Protein AF-A0A4S4LBW6-F1 (afdb_monomer)

Radius of gyration: 20.18 Å; Cα contacts (8 Å, |Δi|>4): 74; chains: 1; bounding box: 51×28×58 Å

Structure (mmCIF, N/CA/C/O backbone):
data_AF-A0A4S4LBW6-F1
#
_entry.id   AF-A0A4S4LBW6-F1
#
loop_
_atom_site.group_PDB
_atom_site.id
_atom_site.type_symbol
_atom_site.label_atom_id
_atom_site.label_alt_id
_atom_site.label_comp_id
_atom_site.label_asym_id
_atom_site.label_entity_id
_atom_site.label_seq_id
_atom_site.pdbx_PDB_ins_code
_atom_site.Cartn_x
_atom_site.Cartn_y
_atom_site.Cartn_z
_atom_site.occupancy
_atom_site.B_iso_or_equiv
_atom_site.auth_seq_id
_atom_site.auth_comp_id
_atom_site.auth_asym_id
_atom_site.auth_atom_id
_atom_site.pdbx_PDB_model_num
ATOM 1 N N . ALA A 1 1 ? -27.833 -1.349 32.907 1.00 40.50 1 ALA A N 1
ATOM 2 C CA . ALA A 1 1 ? -26.667 -2.150 32.494 1.00 40.50 1 ALA A CA 1
ATOM 3 C C . ALA A 1 1 ? -25.927 -1.349 31.439 1.00 40.50 1 ALA A C 1
ATOM 5 O O . ALA A 1 1 ? -26.501 -1.084 30.392 1.00 40.50 1 ALA A O 1
ATOM 6 N N . THR A 1 2 ? -24.738 -0.851 31.762 1.00 34.53 2 THR A N 1
ATOM 7 C CA . THR A 1 2 ? -23.911 -0.075 30.833 1.00 34.53 2 THR A CA 1
ATOM 8 C C . THR A 1 2 ? -23.268 -1.063 29.869 1.00 34.53 2 THR A C 1
ATOM 10 O O . THR A 1 2 ? -22.617 -2.008 30.312 1.00 34.53 2 THR A O 1
ATOM 13 N N . LEU A 1 3 ? -23.539 -0.912 28.574 1.00 42.38 3 LEU A N 1
ATOM 14 C CA . LEU A 1 3 ? -22.952 -1.752 27.538 1.00 42.38 3 LEU A CA 1
ATOM 15 C C . LEU A 1 3 ? -21.470 -1.371 27.433 1.00 42.38 3 LEU A C 1
ATOM 17 O O . LEU A 1 3 ? -21.133 -0.339 26.862 1.00 42.38 3 LEU A O 1
ATOM 21 N N . ASP A 1 4 ? -20.600 -2.171 28.044 1.00 41.72 4 ASP A N 1
ATOM 22 C CA . ASP A 1 4 ? -19.151 -2.041 27.909 1.00 41.72 4 ASP A CA 1
ATOM 23 C C . ASP A 1 4 ? -18.764 -2.590 26.528 1.00 41.72 4 ASP A C 1
ATOM 25 O O . ASP A 1 4 ? -18.382 -3.753 26.356 1.00 41.72 4 ASP A O 1
ATOM 29 N N . LEU A 1 5 ? -19.012 -1.776 25.496 1.00 50.59 5 LEU A N 1
ATOM 30 C CA . LEU A 1 5 ? -18.482 -2.011 24.162 1.00 50.59 5 LEU A CA 1
ATOM 31 C C . LEU A 1 5 ? -16.970 -2.003 24.317 1.00 50.59 5 LEU A C 1
ATOM 33 O O . LEU A 1 5 ? -16.372 -0.953 24.534 1.00 50.59 5 LEU A O 1
ATOM 37 N N . ARG A 1 6 ? -16.351 -3.181 24.234 1.00 52.84 6 ARG A N 1
ATOM 38 C CA . ARG A 1 6 ? -14.897 -3.297 24.195 1.00 52.84 6 ARG A CA 1
ATOM 39 C C . ARG A 1 6 ? -14.406 -2.540 22.962 1.00 52.84 6 ARG A C 1
ATOM 41 O O . ARG A 1 6 ? -14.303 -3.107 21.884 1.00 52.84 6 ARG A O 1
ATOM 48 N N . VAL A 1 7 ? -14.061 -1.267 23.146 1.00 56.84 7 VAL A N 1
ATOM 49 C CA . VAL A 1 7 ? -13.346 -0.423 22.170 1.00 56.84 7 VAL A CA 1
ATOM 50 C C . VAL A 1 7 ? -11.908 -0.932 21.974 1.00 56.84 7 VAL A C 1
ATOM 52 O O . VAL A 1 7 ? -11.123 -0.393 21.203 1.00 56.84 7 VAL A O 1
ATOM 55 N N . GLN A 1 8 ? -11.533 -2.002 22.673 1.00 56.19 8 GLN A N 1
ATOM 56 C CA . GLN A 1 8 ? -10.294 -2.719 22.457 1.00 56.19 8 GLN A CA 1
ATOM 57 C C . GLN A 1 8 ? -10.440 -3.605 21.215 1.00 56.19 8 GLN A C 1
ATOM 59 O O . GLN A 1 8 ? -11.324 -4.461 21.151 1.00 56.19 8 GLN A O 1
ATOM 64 N N . GLY A 1 9 ? -9.560 -3.409 20.228 1.00 59.00 9 GLY A N 1
ATOM 65 C CA . GLY A 1 9 ? -9.488 -4.253 19.036 1.00 59.00 9 GLY A CA 1
ATOM 66 C C . GLY A 1 9 ? -9.361 -5.738 19.394 1.00 59.00 9 GLY A C 1
ATOM 67 O O . GLY A 1 9 ? -9.007 -6.089 20.520 1.00 59.00 9 GLY A O 1
ATOM 68 N N . SER A 1 10 ? -9.669 -6.629 18.447 1.00 61.88 10 SER A N 1
ATOM 69 C CA . SER A 1 10 ? -9.672 -8.085 18.670 1.00 61.88 10 SER A CA 1
ATOM 70 C C . SER A 1 10 ? -8.457 -8.557 19.489 1.00 61.88 10 SER A C 1
ATOM 72 O O . SER A 1 10 ? -7.313 -8.399 19.062 1.00 61.88 10 SER A O 1
ATOM 74 N N . GLY A 1 11 ? -8.707 -9.130 20.673 1.00 69.06 11 GLY A N 1
ATOM 75 C CA . GLY A 1 11 ? -7.664 -9.602 21.592 1.00 69.06 11 GLY A CA 1
ATOM 76 C C . GLY A 1 11 ? -6.985 -8.523 22.449 1.00 69.06 11 GLY A C 1
ATOM 77 O O . GLY A 1 11 ? -5.907 -8.784 22.975 1.00 69.06 11 GLY A O 1
ATOM 78 N N . GLY A 1 12 ? -7.571 -7.329 22.584 1.00 74.75 12 GLY A N 1
ATOM 79 C CA . GLY A 1 12 ? -7.014 -6.242 23.397 1.00 74.75 12 GLY A CA 1
ATOM 80 C C . GLY A 1 12 ? -5.989 -5.362 22.673 1.00 74.75 12 GLY A C 1
ATOM 81 O O . GLY A 1 12 ? -5.373 -4.513 23.307 1.00 74.75 12 GLY A O 1
ATOM 82 N N . LYS A 1 13 ? -5.765 -5.583 21.371 1.00 82.38 13 LYS A N 1
ATOM 83 C CA . LYS A 1 13 ? -4.636 -5.016 20.616 1.00 82.38 13 LYS A CA 1
ATOM 84 C C . LYS A 1 13 ? -5.082 -3.946 19.626 1.00 82.38 13 LYS A C 1
ATOM 86 O O . LYS A 1 13 ? -6.084 -4.127 18.926 1.00 82.38 13 LYS A O 1
ATOM 91 N N . SER A 1 14 ? -4.301 -2.872 19.509 1.00 88.94 14 SER A N 1
ATOM 92 C CA . SER A 1 14 ? -4.503 -1.859 18.466 1.00 88.94 14 SER A CA 1
ATOM 93 C C . SER A 1 14 ? -4.238 -2.441 17.065 1.00 88.94 14 SER A C 1
ATOM 95 O O . SER A 1 14 ? -3.692 -3.541 16.929 1.00 88.94 14 SER A O 1
ATOM 97 N N . PHE A 1 15 ? -4.646 -1.764 15.984 1.00 87.62 15 PHE A N 1
ATOM 98 C CA . PHE A 1 15 ? -4.182 -2.155 14.640 1.00 87.62 15 PHE A CA 1
ATOM 99 C C . PHE A 1 15 ? -2.662 -2.050 14.507 1.00 87.62 15 PHE A C 1
ATOM 101 O O . PHE A 1 15 ? -2.068 -2.913 13.864 1.00 87.62 15 PHE A O 1
ATOM 108 N N . TRP A 1 16 ? -2.038 -1.074 15.171 1.00 89.31 16 TRP A N 1
ATOM 109 C CA . TRP A 1 16 ? -0.584 -0.938 15.212 1.00 89.31 16 TRP A CA 1
ATOM 110 C C . TRP A 1 16 ? 0.098 -2.212 15.730 1.00 89.31 16 TRP A C 1
ATOM 112 O O . TRP A 1 16 ? 0.915 -2.814 15.033 1.00 89.31 16 TRP A O 1
ATOM 122 N N . ASP A 1 17 ? -0.323 -2.698 16.901 1.00 88.62 17 ASP A N 1
ATOM 123 C CA . ASP A 1 17 ? 0.253 -3.899 17.527 1.00 88.62 17 ASP A CA 1
ATOM 124 C C . ASP A 1 17 ? 0.019 -5.166 16.692 1.00 88.62 17 ASP A C 1
ATOM 126 O O . ASP A 1 17 ? 0.796 -6.123 16.737 1.00 88.62 17 ASP A O 1
ATOM 130 N N . ARG A 1 18 ? -1.085 -5.197 15.937 1.00 85.56 18 ARG A N 1
ATOM 131 C CA . ARG A 1 18 ? -1.431 -6.306 15.038 1.00 85.56 18 ARG A CA 1
ATOM 132 C C . ARG A 1 18 ? -0.650 -6.265 13.726 1.00 85.56 18 ARG A C 1
ATOM 134 O O . ARG A 1 18 ? -0.429 -7.327 13.149 1.00 85.56 18 ARG A O 1
ATOM 141 N N . GLY A 1 19 ? -0.231 -5.081 13.279 1.00 84.69 19 GLY A N 1
ATOM 142 C CA . GLY A 1 19 ? 0.464 -4.868 12.010 1.00 84.69 19 GLY A CA 1
ATOM 143 C C . GLY A 1 19 ? 1.884 -5.429 11.965 1.00 84.69 19 GLY A C 1
ATOM 144 O O . GLY A 1 19 ? 2.410 -5.625 10.875 1.00 84.69 19 GLY A O 1
ATOM 145 N N . LYS A 1 20 ? 2.490 -5.737 13.125 1.00 84.81 20 LYS A N 1
ATOM 146 C CA . LYS A 1 20 ? 3.861 -6.277 13.235 1.00 84.81 20 LYS A CA 1
ATOM 147 C C . LYS A 1 20 ? 4.881 -5.457 12.428 1.00 84.81 20 LYS A C 1
ATOM 149 O O . LYS A 1 20 ? 5.749 -6.020 11.764 1.00 84.81 20 LYS A O 1
ATOM 154 N N . PHE A 1 21 ? 4.752 -4.131 12.482 1.00 84.44 21 PHE A N 1
ATOM 155 C CA . PHE A 1 21 ? 5.669 -3.211 11.816 1.00 84.44 21 PHE A CA 1
ATOM 156 C C . PHE A 1 21 ? 7.119 -3.449 12.291 1.00 84.44 21 PHE A C 1
ATOM 158 O O . PHE A 1 21 ? 7.328 -3.756 13.473 1.00 84.44 21 PHE A O 1
ATOM 165 N N . PRO A 1 22 ? 8.123 -3.338 11.400 1.00 82.81 22 PRO A N 1
ATOM 166 C CA . PRO A 1 22 ? 9.524 -3.481 11.782 1.00 82.81 22 PRO A CA 1
ATOM 167 C C . PRO A 1 22 ? 9.924 -2.365 12.755 1.00 82.81 22 PRO A C 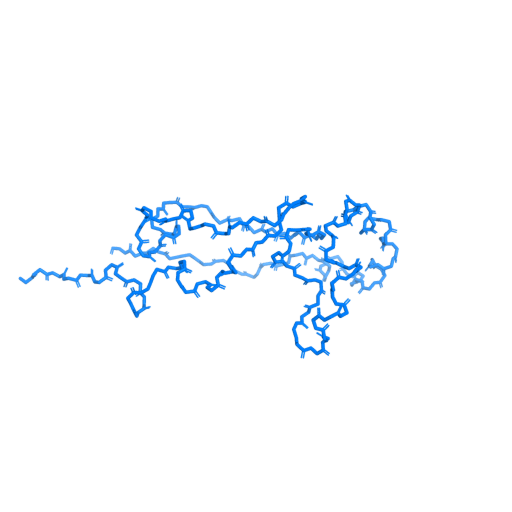1
ATOM 169 O O . PRO A 1 22 ? 9.307 -1.306 12.770 1.00 82.81 22 PRO A O 1
ATOM 172 N N . GLN A 1 23 ? 10.954 -2.588 13.577 1.00 85.50 23 GLN A N 1
ATOM 173 C CA . GLN A 1 23 ? 11.443 -1.554 14.507 1.00 85.50 23 GLN A CA 1
ATOM 174 C C . GLN A 1 23 ? 12.096 -0.380 13.771 1.00 85.50 23 GLN A C 1
ATOM 176 O O . GLN A 1 23 ? 12.037 0.762 14.232 1.00 85.50 23 GLN A O 1
ATOM 181 N N . THR A 1 24 ? 12.697 -0.659 12.617 1.00 83.75 24 THR A N 1
ATOM 182 C CA . THR A 1 24 ? 13.359 0.324 11.771 1.00 83.75 24 THR A CA 1
ATOM 183 C C . THR A 1 24 ? 12.996 0.118 10.300 1.00 83.75 24 THR A C 1
ATOM 185 O O . THR A 1 24 ? 12.598 -0.974 9.892 1.00 83.75 24 THR A O 1
ATOM 188 N N . ALA A 1 25 ? 13.069 1.187 9.509 1.00 79.75 25 ALA A N 1
ATOM 189 C CA . ALA A 1 25 ? 12.815 1.176 8.070 1.00 79.75 25 ALA A CA 1
ATOM 190 C C . ALA A 1 25 ? 13.740 2.165 7.348 1.00 79.75 25 ALA A C 1
ATOM 192 O O . ALA A 1 25 ? 14.226 3.124 7.946 1.00 79.75 25 ALA A O 1
ATOM 193 N N . ALA A 1 26 ? 13.964 1.962 6.051 1.00 75.06 26 ALA A N 1
ATOM 194 C CA . ALA A 1 26 ? 14.739 2.889 5.234 1.00 75.06 26 ALA A CA 1
ATOM 195 C C . ALA A 1 26 ? 13.894 4.113 4.837 1.00 75.06 26 ALA A C 1
ATOM 197 O O . ALA A 1 26 ? 12.826 3.977 4.245 1.00 75.06 26 ALA A O 1
ATOM 198 N N . ASN A 1 27 ? 14.395 5.322 5.101 1.00 69.50 27 ASN A N 1
ATOM 199 C CA . ASN A 1 27 ? 13.809 6.582 4.630 1.00 69.50 27 ASN A CA 1
ATOM 200 C C . ASN A 1 27 ? 14.706 7.231 3.563 1.00 69.50 27 ASN A C 1
ATOM 202 O O . ASN A 1 27 ? 15.227 8.331 3.742 1.00 69.50 27 ASN A O 1
ATOM 206 N N . GLY A 1 28 ? 14.967 6.491 2.481 1.00 65.88 28 GLY A N 1
ATOM 207 C CA . GLY A 1 28 ? 15.749 6.934 1.320 1.00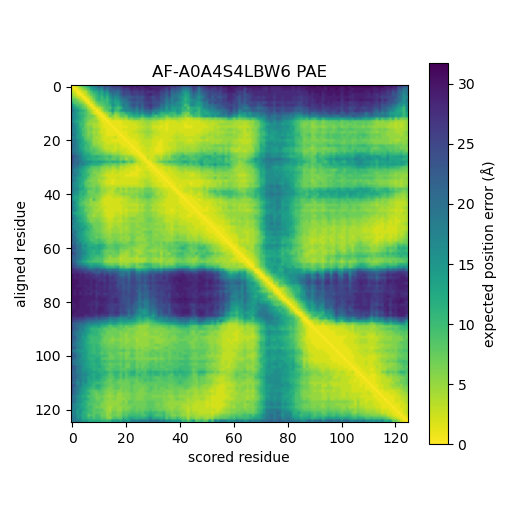 65.88 28 GLY A CA 1
ATOM 208 C C . GLY A 1 28 ? 17.263 7.059 1.543 1.00 65.88 28 GLY A C 1
ATOM 209 O O . GLY A 1 28 ? 18.034 6.548 0.738 1.00 65.88 28 GLY A O 1
ATOM 210 N N . THR A 1 29 ? 17.704 7.714 2.620 1.00 67.19 29 THR A N 1
ATOM 211 C CA . THR A 1 29 ? 19.128 7.993 2.903 1.00 67.19 29 THR A CA 1
ATOM 212 C C . THR A 1 29 ? 19.634 7.405 4.217 1.00 67.19 29 THR A C 1
ATOM 214 O O . THR A 1 29 ? 20.845 7.275 4.390 1.00 67.19 29 THR A O 1
ATOM 217 N N . ALA A 1 30 ? 18.739 7.041 5.135 1.00 73.56 30 ALA A N 1
ATOM 218 C CA . ALA A 1 30 ? 19.090 6.484 6.434 1.00 73.56 30 ALA A CA 1
ATOM 219 C C . ALA A 1 30 ? 18.040 5.481 6.916 1.00 73.56 30 ALA A C 1
ATOM 221 O O . ALA A 1 30 ? 16.875 5.531 6.512 1.00 73.56 30 ALA A O 1
ATOM 222 N N . GLU A 1 31 ? 18.462 4.599 7.815 1.00 81.19 31 GLU A N 1
ATOM 223 C CA . GLU A 1 31 ? 17.553 3.796 8.621 1.00 81.19 31 GLU A CA 1
ATOM 224 C C . GLU A 1 31 ? 16.949 4.671 9.730 1.00 81.19 31 GLU A C 1
ATOM 226 O O . GLU A 1 31 ? 17.661 5.390 10.434 1.00 81.19 31 GLU A O 1
ATOM 231 N N . VAL A 1 32 ? 15.625 4.637 9.865 1.00 83.25 32 VAL A N 1
ATOM 232 C CA . VAL A 1 32 ? 14.864 5.408 10.851 1.00 83.25 32 VAL A CA 1
ATOM 233 C C . VAL A 1 32 ? 14.010 4.485 11.706 1.00 83.25 32 VAL A C 1
ATOM 235 O O . VAL A 1 32 ? 13.546 3.444 11.243 1.00 83.25 32 VAL A O 1
ATOM 238 N N . VAL A 1 33 ? 13.771 4.880 12.957 1.00 90.25 33 VAL A N 1
ATOM 239 C CA . VAL A 1 33 ? 12.853 4.166 13.852 1.00 90.25 33 VAL A CA 1
ATOM 240 C C . VAL A 1 33 ? 11.425 4.332 13.348 1.00 90.25 33 VAL A C 1
ATOM 242 O O . VAL A 1 33 ? 10.962 5.451 13.119 1.00 90.25 33 VAL A O 1
ATOM 245 N N . VAL A 1 34 ? 10.715 3.218 13.218 1.00 89.06 34 VAL A N 1
ATOM 246 C CA . VAL A 1 34 ? 9.296 3.210 12.868 1.00 89.06 34 VAL A CA 1
ATOM 247 C C . VAL A 1 34 ? 8.492 3.509 14.128 1.00 89.06 34 VAL A C 1
ATOM 249 O O . VAL A 1 34 ? 8.418 2.707 15.058 1.00 89.06 34 VAL A O 1
ATOM 252 N N . GLN A 1 35 ? 7.905 4.699 14.171 1.00 92.81 35 GLN A N 1
ATOM 253 C CA . GLN A 1 35 ? 7.096 5.161 15.295 1.00 92.81 35 GLN A CA 1
ATOM 254 C C . GLN A 1 35 ? 5.615 4.951 15.003 1.00 92.81 35 GLN A C 1
ATOM 256 O O . GLN A 1 35 ? 5.203 5.077 13.855 1.00 92.81 35 GLN A O 1
ATOM 261 N N . ASN A 1 36 ? 4.821 4.676 16.042 1.00 91.94 36 ASN A N 1
ATOM 262 C CA . ASN A 1 36 ? 3.368 4.588 15.924 1.00 91.94 36 ASN A CA 1
ATOM 263 C C . ASN A 1 36 ? 2.772 5.990 15.710 1.00 91.94 36 ASN A C 1
ATOM 265 O O . ASN A 1 36 ? 2.701 6.749 16.680 1.00 91.94 36 ASN A O 1
ATOM 269 N N . PRO A 1 37 ? 2.291 6.344 14.502 1.00 91.44 37 PRO A N 1
ATOM 270 C CA . PRO A 1 37 ? 1.685 7.653 14.275 1.00 91.44 37 PRO A CA 1
ATOM 271 C C . PRO A 1 37 ? 0.277 7.752 14.886 1.00 91.44 37 PRO A C 1
ATOM 273 O O . PRO A 1 37 ? -0.304 8.830 14.924 1.00 91.44 37 PRO A O 1
ATOM 276 N N . TYR A 1 38 ? -0.277 6.635 15.365 1.00 90.12 38 TYR A N 1
ATOM 277 C CA . TYR A 1 38 ? -1.624 6.515 15.917 1.00 90.12 38 TYR A CA 1
ATOM 278 C C . TYR A 1 38 ? -1.617 6.304 17.436 1.00 90.12 38 TYR A C 1
ATOM 280 O O . TYR A 1 38 ? -2.591 5.800 17.989 1.00 90.12 38 TYR A O 1
ATOM 288 N N . GLY A 1 39 ? -0.519 6.648 18.119 1.00 84.44 39 GLY A N 1
ATOM 289 C CA . GLY A 1 39 ? -0.358 6.419 19.561 1.00 84.44 39 GLY A CA 1
ATOM 290 C C . GLY A 1 39 ? -1.399 7.124 20.440 1.00 84.44 39 GLY A C 1
ATOM 291 O O . GLY A 1 39 ? -1.679 6.654 21.537 1.00 84.44 39 GLY A O 1
ATOM 292 N N . GLU A 1 40 ? -1.991 8.213 19.945 1.00 85.19 40 GLU A N 1
ATOM 293 C CA . GLU A 1 40 ? -3.068 8.957 20.616 1.00 85.19 40 GLU A CA 1
ATOM 294 C C . GLU A 1 40 ? -4.477 8.512 20.175 1.00 85.19 40 GLU A C 1
ATOM 296 O O . GLU A 1 40 ? -5.473 8.962 20.739 1.00 85.19 40 GLU A O 1
ATOM 301 N N . GLY A 1 41 ? -4.572 7.644 19.162 1.00 84.62 41 GLY A N 1
ATOM 302 C CA . GLY A 1 41 ? -5.832 7.160 18.602 1.00 84.62 41 GLY A CA 1
ATOM 303 C C . GLY A 1 41 ? -6.430 5.980 19.369 1.00 84.62 41 GLY A C 1
ATOM 304 O O . GLY A 1 41 ? -5.821 5.399 20.271 1.00 84.62 41 GLY A O 1
ATOM 305 N N . GLY A 1 42 ? -7.647 5.589 18.990 1.00 85.81 42 GLY A N 1
ATOM 306 C CA . GLY A 1 42 ? -8.283 4.390 19.522 1.00 85.81 42 GLY A CA 1
ATOM 307 C C . GLY A 1 42 ? -7.611 3.107 19.023 1.00 85.81 42 GLY A C 1
ATOM 308 O O . GLY A 1 42 ? -6.800 3.102 18.098 1.00 85.81 42 GLY A O 1
ATOM 309 N N . ALA A 1 43 ? -8.008 1.951 19.563 1.00 86.88 43 ALA A N 1
ATOM 310 C CA . ALA A 1 43 ? -7.465 0.664 19.105 1.00 86.88 43 ALA A CA 1
ATOM 311 C C . ALA A 1 43 ? -7.779 0.356 17.621 1.00 86.88 43 ALA A C 1
ATOM 313 O O . ALA A 1 43 ? -7.149 -0.522 17.019 1.00 86.88 43 ALA A O 1
ATOM 314 N N . ALA A 1 44 ? -8.761 1.059 17.046 1.00 86.12 44 ALA A N 1
ATOM 315 C CA . ALA A 1 44 ? -9.148 0.979 15.644 1.00 86.12 44 ALA A CA 1
ATOM 316 C C . ALA A 1 44 ? -8.457 2.023 14.742 1.00 86.12 44 ALA A C 1
ATOM 318 O O . ALA A 1 44 ? -8.665 1.976 13.530 1.00 86.12 44 ALA A O 1
ATOM 319 N N . ALA A 1 45 ? -7.614 2.908 15.284 1.00 90.88 45 ALA A N 1
ATOM 320 C CA . ALA A 1 45 ? -6.882 3.888 14.491 1.00 90.88 45 ALA A CA 1
ATOM 321 C C . ALA A 1 45 ? -6.012 3.222 13.405 1.00 90.88 45 ALA A C 1
ATOM 323 O O . ALA A 1 45 ? -5.413 2.170 13.668 1.00 90.88 45 ALA A O 1
ATOM 324 N N . PRO A 1 46 ? -5.945 3.798 12.185 1.00 90.12 46 PRO A N 1
ATOM 325 C CA . PRO A 1 46 ? -6.523 5.089 11.766 1.00 90.12 46 PRO A CA 1
ATOM 326 C C . PRO A 1 46 ? -7.988 5.044 11.292 1.00 90.12 46 PRO A C 1
ATOM 328 O O . PRO A 1 46 ? -8.498 6.049 10.805 1.00 90.12 46 PRO A O 1
ATOM 331 N N . PHE A 1 47 ? -8.665 3.897 11.380 1.00 88.75 47 PHE A N 1
ATOM 332 C CA . PHE A 1 47 ? -10.039 3.711 10.887 1.00 88.75 47 PHE A CA 1
ATOM 333 C C . PHE A 1 47 ? -11.113 4.079 11.924 1.00 88.75 47 PHE A C 1
ATOM 335 O O . PHE A 1 47 ? -12.271 3.693 11.792 1.00 88.75 47 PHE A O 1
ATOM 342 N N . ASP A 1 48 ? -10.727 4.804 12.970 1.00 86.38 48 ASP A N 1
ATOM 343 C CA . ASP A 1 48 ? -11.588 5.343 14.024 1.00 86.38 48 ASP A CA 1
ATOM 344 C C . ASP A 1 48 ? -12.111 6.760 13.714 1.00 86.38 48 ASP A C 1
ATOM 346 O O . ASP A 1 48 ? -12.731 7.398 14.561 1.00 86.38 48 ASP A O 1
ATOM 350 N N . GLN A 1 49 ? -11.899 7.240 12.489 1.00 87.38 49 GLN A N 1
ATOM 351 C CA . GLN A 1 49 ? -12.364 8.529 11.974 1.00 87.38 49 GLN A CA 1
ATOM 352 C C . GLN A 1 49 ? -12.870 8.388 10.533 1.00 87.38 49 GLN A C 1
ATOM 354 O O . GLN A 1 49 ? -12.721 7.335 9.919 1.00 87.38 49 GLN A O 1
ATOM 359 N N . ASN A 1 50 ? -13.450 9.448 9.965 1.00 89.00 50 ASN A N 1
ATOM 360 C CA . ASN A 1 50 ? -13.836 9.451 8.551 1.00 89.00 50 ASN A CA 1
ATOM 361 C C . ASN A 1 50 ? -12.593 9.352 7.654 1.00 89.00 50 ASN A C 1
ATOM 363 O O . ASN A 1 50 ? -11.640 10.111 7.823 1.00 89.00 50 ASN A O 1
ATOM 367 N N . PHE A 1 51 ? -12.629 8.463 6.664 1.00 89.25 51 PHE A N 1
ATOM 368 C CA . PHE A 1 51 ? -11.539 8.267 5.710 1.00 89.25 51 PHE A CA 1
ATOM 369 C C . PHE A 1 51 ? 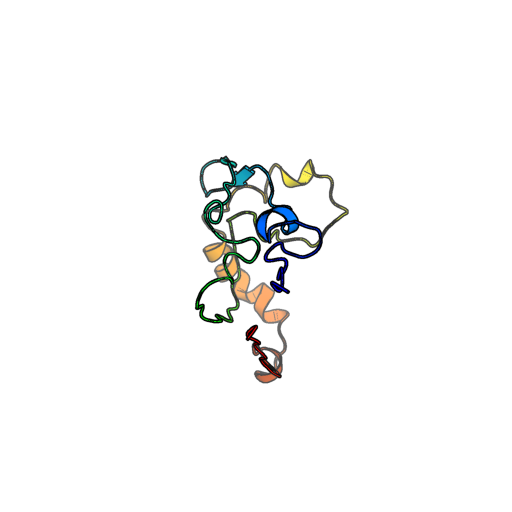-12.070 8.066 4.290 1.00 89.25 51 PHE A C 1
ATOM 371 O O . PHE A 1 51 ? -13.233 7.724 4.076 1.00 89.25 51 PHE A O 1
ATOM 378 N N . TYR A 1 52 ? -11.185 8.263 3.317 1.00 91.44 52 TYR A N 1
ATOM 379 C CA . TYR A 1 52 ? -11.436 7.963 1.912 1.00 91.44 52 TYR A CA 1
ATOM 380 C C . TYR A 1 52 ? -10.774 6.638 1.542 1.00 91.44 52 TYR A C 1
ATOM 382 O O . TYR A 1 52 ? -9.690 6.322 2.032 1.00 91.44 52 TYR A O 1
ATOM 390 N N . LEU A 1 53 ? -11.406 5.877 0.650 1.00 90.38 53 LEU A N 1
ATOM 391 C CA . LEU A 1 53 ? -10.769 4.735 0.006 1.00 90.38 53 LEU A CA 1
ATOM 392 C C . LEU A 1 53 ? -10.045 5.215 -1.254 1.00 90.38 53 LEU A C 1
ATOM 394 O O . LEU A 1 53 ? -10.675 5.764 -2.156 1.00 90.38 53 LEU A O 1
ATOM 398 N N . ILE A 1 54 ? -8.737 4.974 -1.318 1.00 92.00 54 ILE A N 1
ATOM 399 C CA . ILE A 1 54 ? -7.924 5.162 -2.522 1.00 92.00 54 ILE A CA 1
ATOM 400 C C . ILE A 1 54 ? -7.546 3.773 -3.037 1.00 92.00 54 ILE A C 1
ATOM 402 O O . ILE A 1 54 ? -7.049 2.946 -2.274 1.00 92.00 54 ILE A O 1
ATOM 406 N N . LEU A 1 55 ? -7.797 3.522 -4.322 1.00 92.75 55 LEU A N 1
ATOM 407 C CA . LEU A 1 55 ? -7.332 2.335 -5.037 1.00 92.75 55 LEU A CA 1
ATOM 408 C C . LEU A 1 55 ? -6.309 2.799 -6.071 1.00 92.75 55 LEU A C 1
ATOM 410 O O . LEU A 1 55 ? -6.634 3.625 -6.920 1.00 92.75 55 LEU A O 1
ATOM 414 N N . ASP A 1 56 ? -5.086 2.292 -5.965 1.00 90.25 56 ASP A N 1
ATOM 415 C CA . ASP A 1 56 ? -3.941 2.721 -6.765 1.00 90.25 56 ASP A CA 1
ATOM 416 C C . ASP A 1 56 ? -3.086 1.516 -7.180 1.00 90.25 56 ASP A C 1
ATOM 418 O O . ASP A 1 56 ? -3.067 0.490 -6.492 1.00 90.25 56 ASP A O 1
ATOM 422 N N . LEU A 1 57 ? -2.383 1.653 -8.306 1.00 86.31 57 LEU A N 1
ATOM 423 C CA . LEU A 1 57 ? -1.406 0.689 -8.801 1.00 86.31 57 LEU A CA 1
ATOM 424 C C . LEU A 1 57 ? -0.065 1.403 -8.993 1.00 86.31 57 LEU A C 1
ATOM 426 O O . LEU A 1 57 ? 0.150 2.083 -9.997 1.00 86.31 57 LEU A O 1
ATOM 430 N N . ALA A 1 58 ? 0.850 1.199 -8.049 1.00 80.31 58 ALA A N 1
ATOM 431 C CA . ALA A 1 58 ? 2.198 1.753 -8.084 1.00 80.31 58 ALA A CA 1
ATOM 432 C C . ALA A 1 58 ? 3.252 0.668 -8.356 1.00 80.31 58 ALA A C 1
ATOM 434 O O . ALA A 1 58 ? 3.130 -0.469 -7.901 1.00 80.31 58 ALA A O 1
ATOM 435 N N . ALA A 1 59 ? 4.321 1.044 -9.060 1.00 76.69 59 ALA A N 1
ATOM 436 C CA . ALA A 1 59 ? 5.501 0.215 -9.302 1.00 76.69 59 ALA A CA 1
ATOM 437 C C . ALA A 1 59 ? 6.780 1.003 -8.975 1.00 76.69 59 ALA A C 1
ATOM 439 O O . ALA A 1 59 ? 6.808 2.228 -9.104 1.00 76.69 59 ALA A O 1
ATOM 440 N N . GLY A 1 60 ? 7.845 0.304 -8.568 1.00 70.12 60 GLY A N 1
ATOM 441 C CA . GLY A 1 60 ? 9.151 0.918 -8.294 1.00 70.12 60 GLY A CA 1
ATOM 442 C C . GLY A 1 60 ? 9.273 1.591 -6.923 1.00 70.12 60 GLY A C 1
ATOM 443 O O . GLY A 1 60 ? 9.956 2.606 -6.793 1.00 70.12 60 GLY A O 1
ATOM 444 N N . GLY A 1 61 ? 8.604 1.053 -5.898 1.00 72.00 61 GLY A N 1
ATOM 445 C CA . GLY A 1 61 ? 8.744 1.538 -4.525 1.00 72.00 61 GLY A CA 1
ATOM 446 C C . GLY A 1 61 ? 10.159 1.317 -3.981 1.00 72.00 61 GLY A C 1
ATOM 447 O O . GLY A 1 61 ? 10.686 0.216 -4.041 1.00 72.00 61 GLY A O 1
ATOM 448 N N . THR A 1 62 ? 10.769 2.356 -3.409 1.00 71.69 62 THR A N 1
ATOM 449 C CA . THR A 1 62 ? 12.135 2.309 -2.840 1.00 71.69 62 THR A CA 1
ATOM 450 C C . THR A 1 62 ? 12.159 2.388 -1.314 1.00 71.69 62 THR A C 1
ATOM 452 O O . THR A 1 62 ? 13.221 2.452 -0.700 1.00 71.69 62 THR A O 1
ATOM 455 N N . SER A 1 63 ? 10.984 2.398 -0.686 1.00 68.06 63 SER A N 1
ATOM 456 C CA . SER A 1 63 ? 10.814 2.635 0.749 1.00 68.06 63 SER A CA 1
ATOM 457 C C . SER A 1 63 ? 11.066 1.397 1.621 1.00 68.06 63 SER A C 1
ATOM 459 O O . SER A 1 63 ? 10.958 1.477 2.840 1.00 68.06 63 SER A O 1
ATOM 461 N N . GLY A 1 64 ? 11.362 0.242 1.015 1.00 69.06 64 GLY A N 1
ATOM 462 C CA . GLY A 1 64 ? 11.618 -1.021 1.720 1.00 69.06 64 GLY A CA 1
ATOM 463 C C . GLY A 1 64 ? 10.368 -1.734 2.257 1.00 69.06 64 GLY A C 1
ATOM 464 O O . GLY A 1 64 ? 10.477 -2.845 2.763 1.00 69.06 64 GLY A O 1
ATOM 465 N N . TRP A 1 65 ? 9.179 -1.139 2.120 1.00 73.38 65 TRP A N 1
ATOM 466 C CA . TRP A 1 65 ? 7.912 -1.720 2.588 1.00 73.38 65 TRP A CA 1
ATOM 467 C C . TRP A 1 65 ? 7.334 -2.790 1.653 1.00 73.38 65 TRP A C 1
ATOM 469 O O . TRP A 1 65 ? 6.548 -3.628 2.090 1.00 73.38 65 TRP A O 1
ATOM 479 N N . PHE A 1 66 ? 7.733 -2.770 0.379 1.00 73.00 66 PHE A N 1
ATOM 480 C CA . PHE A 1 66 ? 7.281 -3.694 -0.660 1.00 73.00 66 PHE A CA 1
ATOM 481 C C . PHE A 1 66 ? 8.508 -4.259 -1.387 1.00 73.00 66 PHE A C 1
ATOM 483 O O . PHE A 1 66 ? 8.967 -3.648 -2.349 1.00 73.00 66 PHE A O 1
ATOM 490 N N . PRO A 1 67 ? 9.104 -5.358 -0.894 1.00 66.25 67 PRO A N 1
ATOM 491 C CA . PRO A 1 67 ? 10.287 -5.943 -1.516 1.00 66.25 67 PRO A CA 1
ATOM 492 C C . PRO A 1 67 ? 9.950 -6.617 -2.856 1.00 66.25 67 PRO A C 1
ATOM 494 O O . PRO A 1 67 ? 8.887 -7.220 -2.999 1.00 66.25 67 PRO A O 1
ATOM 497 N N . ASP A 1 68 ? 10.890 -6.577 -3.806 1.00 64.81 68 ASP A N 1
ATOM 498 C CA . ASP A 1 68 ? 10.729 -7.111 -5.172 1.00 64.81 68 ASP A CA 1
ATOM 499 C C . ASP A 1 68 ? 10.519 -8.635 -5.242 1.00 64.81 68 ASP A C 1
ATOM 501 O O . ASP A 1 68 ? 10.088 -9.152 -6.274 1.00 64.81 68 ASP A O 1
ATOM 505 N N . GLN A 1 69 ? 10.810 -9.380 -4.168 1.00 57.31 69 GLN A N 1
ATOM 506 C CA . GLN A 1 69 ? 10.612 -10.829 -4.129 1.00 57.31 69 GLN A CA 1
ATOM 507 C C . GLN A 1 69 ? 9.619 -11.266 -3.043 1.00 57.31 69 GLN A C 1
ATOM 509 O O . GLN A 1 69 ? 9.741 -10.855 -1.885 1.00 57.31 69 GLN A O 1
ATOM 514 N N . PRO A 1 70 ? 8.675 -12.169 -3.368 1.00 45.81 70 PRO A N 1
ATOM 515 C CA . PRO A 1 70 ? 7.889 -12.860 -2.361 1.00 45.81 70 PRO A CA 1
ATOM 516 C C . PRO A 1 70 ? 8.791 -13.866 -1.613 1.00 45.81 70 PRO A C 1
ATOM 518 O O . PRO A 1 70 ? 9.359 -14.762 -2.224 1.00 45.81 70 PRO A O 1
ATOM 521 N N . CYS A 1 71 ? 8.948 -13.674 -0.297 1.00 41.44 71 CYS A N 1
ATOM 522 C CA . CYS A 1 71 ? 9.366 -14.617 0.775 1.00 41.44 71 CYS A CA 1
ATOM 523 C C . CYS A 1 71 ? 9.373 -16.139 0.412 1.00 41.44 71 CYS A C 1
ATOM 525 O O . CYS A 1 71 ? 8.474 -16.530 -0.330 1.00 41.44 71 CYS A O 1
ATOM 527 N N . PRO A 1 72 ? 10.148 -17.087 1.020 1.00 41.56 72 PRO A N 1
ATOM 528 C CA . PRO A 1 72 ? 11.351 -17.085 1.872 1.00 41.56 72 PRO A CA 1
ATOM 529 C C . PRO A 1 72 ? 12.381 -18.155 1.391 1.00 41.56 72 PRO A C 1
ATOM 531 O O . PRO A 1 72 ? 12.303 -19.317 1.789 1.00 41.56 72 PRO A O 1
ATOM 534 N N . ALA A 1 73 ? 13.333 -17.831 0.518 1.00 40.69 73 ALA A N 1
ATOM 535 C CA . ALA A 1 73 ? 14.357 -18.819 0.117 1.00 40.69 73 ALA A CA 1
ATOM 536 C C . ALA A 1 73 ? 15.722 -18.223 -0.233 1.00 40.69 73 ALA A C 1
ATOM 538 O O . ALA A 1 73 ? 16.637 -18.967 -0.576 1.00 40.69 73 ALA A O 1
ATOM 539 N N . ILE A 1 74 ? 15.869 -16.905 -0.135 1.00 43.47 74 ILE A N 1
ATOM 540 C CA . ILE A 1 74 ? 17.141 -16.241 -0.381 1.00 43.47 74 ILE A CA 1
ATOM 541 C C . ILE A 1 74 ? 17.647 -15.763 0.970 1.00 43.47 74 ILE A C 1
ATOM 543 O O . ILE A 1 74 ? 16.981 -15.020 1.693 1.00 43.47 74 ILE A O 1
ATOM 547 N N . ASP A 1 75 ? 18.784 -16.329 1.331 1.00 40.94 75 ASP A N 1
ATOM 548 C CA . ASP A 1 75 ? 19.680 -15.893 2.377 1.00 40.94 75 ASP A CA 1
ATOM 549 C C . ASP A 1 75 ? 19.696 -14.366 2.508 1.00 40.94 75 ASP A C 1
ATOM 551 O O . ASP A 1 75 ? 20.030 -13.622 1.588 1.00 40.94 75 ASP A O 1
ATOM 555 N N . ALA A 1 76 ? 19.350 -13.901 3.709 1.00 43.81 76 ALA A N 1
ATOM 556 C CA . ALA A 1 76 ? 19.346 -12.489 4.081 1.00 43.81 76 ALA A CA 1
ATOM 557 C C . ALA A 1 76 ? 20.692 -11.777 3.815 1.00 43.81 76 ALA A C 1
ATOM 559 O O . ALA A 1 76 ? 20.730 -10.551 3.761 1.00 43.81 76 ALA A O 1
ATOM 560 N N . ASP A 1 77 ? 21.778 -12.533 3.629 1.00 41.97 77 ASP A N 1
ATOM 561 C CA . ASP A 1 77 ? 23.122 -12.026 3.348 1.00 41.97 77 ASP A CA 1
ATOM 562 C C . ASP A 1 77 ? 23.307 -11.585 1.880 1.00 41.97 77 ASP A C 1
ATOM 564 O O . ASP A 1 77 ? 23.941 -10.565 1.615 1.00 41.97 77 ASP A O 1
ATOM 568 N N . VAL A 1 78 ? 22.658 -12.254 0.916 1.00 42.19 78 VAL A N 1
ATOM 569 C CA . VAL A 1 78 ? 22.694 -11.855 -0.510 1.00 42.19 78 VAL A CA 1
ATOM 570 C C . VAL A 1 78 ? 21.872 -10.581 -0.756 1.00 42.19 78 VAL A C 1
ATOM 572 O O . VAL A 1 78 ? 22.148 -9.809 -1.675 1.00 42.19 78 VAL A O 1
ATOM 575 N N . LEU A 1 79 ? 20.896 -10.305 0.113 1.00 42.78 79 LEU A N 1
ATOM 576 C CA . LEU A 1 79 ? 20.007 -9.144 0.023 1.00 42.78 79 LEU A CA 1
ATOM 577 C C . LEU A 1 79 ? 20.652 -7.826 0.475 1.00 42.78 79 LEU A C 1
ATOM 579 O O .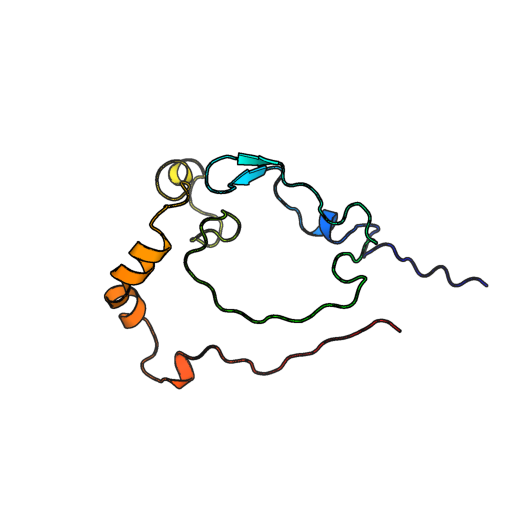 LEU A 1 79 ? 20.115 -6.759 0.182 1.00 42.78 79 LEU A O 1
ATOM 583 N N . ASN A 1 80 ? 21.803 -7.865 1.149 1.00 41.12 80 ASN A N 1
ATOM 584 C CA . ASN A 1 80 ? 22.386 -6.675 1.767 1.00 41.12 80 ASN A CA 1
ATOM 585 C C . ASN A 1 80 ? 23.214 -5.785 0.836 1.00 41.12 80 ASN A C 1
ATOM 587 O O . ASN A 1 80 ? 23.589 -4.693 1.264 1.00 41.12 80 ASN A O 1
ATOM 591 N N . HIS A 1 81 ? 23.497 -6.189 -0.407 1.00 37.12 81 HIS A N 1
ATOM 592 C CA . HIS A 1 81 ? 24.515 -5.475 -1.187 1.00 37.12 81 HIS A CA 1
ATOM 593 C C . HIS A 1 81 ? 24.054 -4.784 -2.477 1.00 37.12 81 HIS A C 1
ATOM 595 O O . HIS A 1 81 ? 24.646 -3.765 -2.823 1.00 37.12 81 HIS A O 1
ATOM 601 N N . GLU A 1 82 ? 22.992 -5.238 -3.152 1.00 42.31 82 GLU A N 1
ATOM 602 C CA . GLU A 1 82 ? 22.678 -4.725 -4.506 1.00 42.31 82 GLU A CA 1
ATOM 603 C C . GLU A 1 82 ? 21.212 -4.285 -4.710 1.00 42.31 82 GLU A C 1
ATOM 605 O O . GLU A 1 82 ? 20.960 -3.405 -5.527 1.00 42.31 82 GLU A O 1
ATOM 610 N N . LEU A 1 83 ? 20.245 -4.815 -3.944 1.00 44.50 83 LEU A N 1
ATOM 611 C CA . LEU A 1 83 ? 18.810 -4.471 -4.075 1.00 44.50 83 LEU A CA 1
ATOM 612 C C . LEU A 1 83 ? 18.249 -3.669 -2.882 1.00 44.50 83 LEU A C 1
ATOM 614 O O . LEU A 1 83 ? 17.138 -3.152 -2.946 1.00 44.50 83 LEU A O 1
ATOM 618 N N . SER A 1 84 ? 19.008 -3.562 -1.785 1.00 43.19 84 SER A N 1
ATOM 619 C CA . SER A 1 84 ? 18.597 -2.896 -0.535 1.00 43.19 84 SER A CA 1
ATOM 620 C C . SER A 1 84 ? 18.929 -1.408 -0.483 1.00 43.19 84 SER A C 1
ATOM 622 O O . SER A 1 84 ? 18.420 -0.679 0.371 1.00 43.19 84 SER A O 1
ATOM 624 N N . ARG A 1 85 ? 19.776 -0.918 -1.390 1.00 49.41 85 ARG A N 1
ATOM 625 C CA . ARG A 1 85 ? 19.932 0.521 -1.560 1.00 49.41 85 ARG A CA 1
ATOM 626 C C . ARG A 1 85 ? 18.723 0.980 -2.336 1.00 49.41 85 ARG A C 1
ATOM 628 O O . ARG A 1 85 ? 18.532 0.514 -3.452 1.00 49.41 85 ARG A O 1
ATOM 635 N N . ALA A 1 86 ? 17.940 1.881 -1.741 1.00 52.50 86 ALA A N 1
ATOM 636 C CA . ALA A 1 86 ? 16.977 2.709 -2.446 1.00 52.50 86 ALA A CA 1
ATOM 637 C C . ALA A 1 86 ? 17.627 3.154 -3.757 1.00 52.50 86 ALA A C 1
ATOM 639 O O . ALA A 1 86 ? 18.479 4.047 -3.770 1.00 52.50 86 ALA A O 1
ATOM 640 N N . HIS A 1 87 ? 17.327 2.434 -4.837 1.00 59.81 87 HIS A N 1
ATOM 641 C CA . HIS A 1 87 ? 17.979 2.697 -6.096 1.00 59.81 87 HIS A CA 1
ATOM 642 C C . HIS A 1 87 ? 17.425 4.038 -6.523 1.00 59.81 87 HIS A C 1
ATOM 644 O O . HIS A 1 87 ? 16.240 4.163 -6.823 1.00 59.81 87 HIS A O 1
ATOM 650 N N . VAL A 1 88 ? 18.260 5.072 -6.459 1.00 62.91 88 VAL A N 1
ATOM 651 C CA . VAL A 1 88 ? 17.835 6.453 -6.722 1.00 62.91 88 VAL A CA 1
ATOM 652 C C . VAL A 1 88 ? 17.214 6.556 -8.121 1.00 62.91 88 VAL A C 1
ATOM 654 O O . VAL A 1 88 ? 16.363 7.405 -8.367 1.00 62.91 88 VAL A O 1
ATOM 657 N N . ALA A 1 89 ? 17.588 5.641 -9.020 1.00 72.62 89 ALA A N 1
ATOM 658 C CA . ALA A 1 89 ? 17.054 5.522 -10.365 1.00 72.62 89 ALA A CA 1
ATOM 659 C C . ALA A 1 89 ? 16.024 4.385 -10.549 1.00 72.62 89 ALA A C 1
ATOM 661 O O . ALA A 1 89 ? 15.725 4.063 -11.692 1.00 72.62 89 ALA A O 1
ATOM 662 N N . ALA A 1 90 ? 15.422 3.812 -9.497 1.00 74.81 90 ALA A N 1
ATOM 663 C CA . ALA A 1 90 ? 14.450 2.708 -9.605 1.00 74.81 90 ALA A CA 1
ATOM 664 C C . ALA A 1 90 ? 13.326 2.995 -10.607 1.00 74.81 90 ALA A C 1
ATOM 666 O O . ALA A 1 90 ? 13.061 2.194 -11.499 1.00 74.81 90 ALA A O 1
ATOM 667 N N . MET A 1 91 ? 12.719 4.182 -10.523 1.00 79.88 91 MET A N 1
ATOM 668 C CA . MET A 1 91 ? 11.671 4.603 -11.458 1.00 79.88 91 MET A CA 1
ATOM 669 C C . MET A 1 91 ? 12.193 4.746 -12.894 1.00 79.88 91 MET A C 1
ATOM 671 O O . MET A 1 91 ? 11.503 4.394 -13.849 1.00 79.88 91 MET A O 1
ATOM 675 N N . VAL A 1 92 ? 13.418 5.258 -13.055 1.00 82.50 92 VAL A N 1
ATOM 676 C CA . VAL A 1 92 ? 14.052 5.445 -14.367 1.00 82.50 92 VAL A CA 1
ATOM 677 C C . VAL A 1 92 ? 14.388 4.098 -14.995 1.00 82.50 92 VAL A C 1
ATOM 679 O O . VAL A 1 92 ? 14.162 3.908 -16.186 1.00 82.50 92 VAL A O 1
ATOM 682 N N . ASP A 1 93 ? 14.901 3.159 -14.214 1.00 81.50 93 ASP A N 1
ATOM 683 C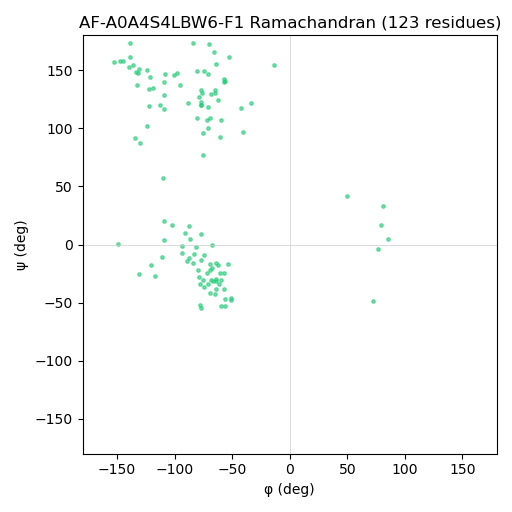 CA . ASP A 1 93 ? 15.288 1.844 -14.705 1.00 81.50 93 ASP A CA 1
ATOM 684 C C . ASP A 1 93 ? 14.068 0.971 -14.985 1.00 81.50 93 ASP A C 1
ATOM 686 O O . ASP A 1 93 ? 14.034 0.303 -16.017 1.00 81.50 93 ASP A O 1
ATOM 690 N N . PHE A 1 94 ? 13.013 1.082 -14.172 1.00 82.50 94 PHE A N 1
ATOM 691 C CA . PHE A 1 94 ? 11.703 0.522 -14.496 1.00 82.50 94 PHE A CA 1
ATOM 692 C C . PHE A 1 94 ? 11.185 1.058 -15.838 1.00 82.50 94 PHE A C 1
ATOM 694 O O . PHE A 1 94 ? 10.777 0.277 -16.699 1.00 82.50 94 PHE A O 1
ATOM 701 N N . ALA A 1 95 ? 11.260 2.374 -16.065 1.00 85.94 95 ALA A N 1
ATOM 702 C CA . ALA A 1 95 ? 10.838 2.977 -17.328 1.00 85.94 95 ALA A CA 1
ATOM 703 C C . ALA A 1 95 ? 11.708 2.522 -18.516 1.00 85.94 95 ALA A C 1
ATOM 705 O O . ALA A 1 95 ? 11.181 2.182 -19.572 1.00 85.94 95 ALA A O 1
ATOM 706 N N . LYS A 1 96 ? 13.036 2.453 -18.356 1.00 87.75 96 LYS A N 1
ATOM 707 C CA . LYS A 1 96 ? 13.954 1.959 -19.400 1.00 87.75 96 LYS A CA 1
ATOM 708 C C . LYS A 1 96 ? 13.732 0.485 -19.733 1.00 87.75 96 LYS A C 1
ATOM 710 O O . LYS A 1 96 ? 13.921 0.090 -20.879 1.00 87.75 96 LYS A O 1
ATOM 715 N N . ALA A 1 97 ? 13.316 -0.317 -18.756 1.00 88.00 97 ALA A N 1
ATOM 716 C CA . ALA A 1 97 ? 12.999 -1.729 -18.931 1.00 88.00 97 ALA A CA 1
ATOM 717 C C . ALA A 1 97 ? 11.628 -1.976 -19.591 1.00 88.00 97 ALA A C 1
ATOM 719 O O . ALA A 1 97 ? 11.193 -3.127 -19.656 1.00 88.00 97 ALA A O 1
ATOM 720 N N . GLN A 1 98 ? 10.955 -0.933 -20.101 1.00 90.56 98 GLN A N 1
ATOM 721 C CA . GLN A 1 98 ? 9.623 -1.034 -20.698 1.00 90.56 98 GLN A CA 1
ATOM 722 C C . GLN A 1 98 ? 9.492 -2.112 -21.758 1.00 90.56 98 GLN A C 1
ATOM 724 O O . GLN A 1 98 ? 8.544 -2.887 -21.707 1.00 90.56 98 GLN A O 1
ATOM 729 N N . SER A 1 99 ? 10.440 -2.215 -22.684 1.00 92.88 99 SER A N 1
ATOM 730 C CA . SER A 1 99 ? 10.396 -3.255 -23.715 1.00 92.88 99 SER A CA 1
ATOM 731 C C . SER A 1 99 ? 10.397 -4.673 -23.133 1.00 92.88 99 SER A C 1
ATOM 733 O O . SER A 1 99 ? 9.790 -5.567 -23.716 1.00 92.88 99 SER A O 1
ATOM 735 N N . THR A 1 100 ? 11.035 -4.875 -21.979 1.00 88.75 100 THR A N 1
ATOM 736 C CA . THR A 1 100 ? 11.129 -6.171 -21.305 1.00 88.75 100 THR A CA 1
ATOM 737 C C . THR A 1 100 ? 9.834 -6.519 -20.584 1.00 88.75 100 THR A C 1
ATOM 739 O O . THR A 1 100 ? 9.271 -7.583 -20.831 1.00 88.75 100 THR A O 1
ATOM 742 N N . TRP A 1 101 ? 9.341 -5.646 -19.697 1.00 85.25 101 TRP A N 1
ATOM 743 C CA . TRP A 1 101 ? 8.133 -5.964 -18.928 1.00 85.25 101 TRP A CA 1
ATOM 744 C C . TRP A 1 101 ? 6.860 -5.848 -19.765 1.00 85.25 101 TRP A C 1
ATOM 746 O O . TRP A 1 101 ? 5.930 -6.614 -19.554 1.00 85.25 101 TRP A O 1
ATOM 756 N N . TYR A 1 102 ? 6.809 -4.963 -20.763 1.00 88.44 102 TYR A N 1
ATOM 757 C CA . TYR A 1 102 ? 5.628 -4.838 -21.619 1.00 88.44 102 TYR A CA 1
ATOM 758 C C . TYR A 1 102 ? 5.413 -6.089 -22.478 1.00 88.44 102 TYR A C 1
ATOM 760 O O . TYR A 1 102 ? 4.276 -6.469 -22.743 1.00 88.44 102 TYR A O 1
ATOM 768 N N . ALA A 1 103 ? 6.493 -6.778 -22.863 1.00 92.88 103 ALA A N 1
ATOM 769 C CA . ALA A 1 103 ? 6.412 -8.019 -23.628 1.00 92.88 103 ALA A CA 1
ATOM 770 C C . ALA A 1 103 ? 5.792 -9.188 -22.840 1.00 92.88 103 ALA A C 1
ATOM 772 O O . ALA A 1 103 ? 5.331 -10.149 -23.454 1.00 92.88 103 ALA A O 1
ATOM 773 N N . THR A 1 104 ? 5.768 -9.128 -21.502 1.00 88.69 104 THR A N 1
ATOM 774 C CA . THR A 1 104 ? 5.135 -10.164 -20.666 1.00 88.69 104 THR A CA 1
ATOM 775 C C . THR A 1 104 ? 3.649 -9.906 -20.429 1.00 88.69 104 THR A C 1
ATOM 777 O O . THR A 1 104 ? 2.946 -10.784 -19.930 1.00 88.69 104 THR A O 1
ATOM 780 N N . TRP A 1 105 ? 3.156 -8.714 -20.772 1.00 89.62 105 TRP A N 1
ATOM 781 C CA . TRP A 1 105 ? 1.781 -8.319 -20.506 1.00 89.62 105 TRP A CA 1
ATOM 782 C C . TRP A 1 105 ? 0.806 -8.882 -21.552 1.00 89.62 105 TRP A C 1
ATOM 784 O O . TRP A 1 105 ? 1.159 -9.036 -22.728 1.00 89.62 105 TRP A O 1
ATOM 794 N N . PRO A 1 106 ? -0.451 -9.157 -21.158 1.00 93.06 106 PRO A N 1
ATOM 795 C CA . PRO A 1 106 ? -1.488 -9.554 -22.097 1.00 93.06 106 PRO A CA 1
ATOM 796 C C . PRO A 1 106 ? -1.681 -8.529 -23.222 1.00 93.06 106 PRO A C 1
ATOM 798 O O . PRO A 1 106 ? -1.665 -7.312 -23.008 1.00 93.06 106 PRO A O 1
ATOM 801 N N . GLN A 1 107 ? -1.899 -9.039 -24.436 1.00 92.19 107 GLN A N 1
ATOM 802 C CA . GLN A 1 107 ? -2.145 -8.201 -25.614 1.00 92.19 107 GLN A CA 1
ATOM 803 C C . GLN A 1 107 ? -3.521 -7.530 -25.556 1.00 92.19 107 GLN A C 1
ATOM 805 O O . GLN A 1 107 ? -3.665 -6.391 -25.990 1.00 92.19 107 GLN A O 1
ATOM 810 N N . SER A 1 108 ? -4.512 -8.219 -24.982 1.00 95.06 108 SER A N 1
ATOM 811 C CA . SER A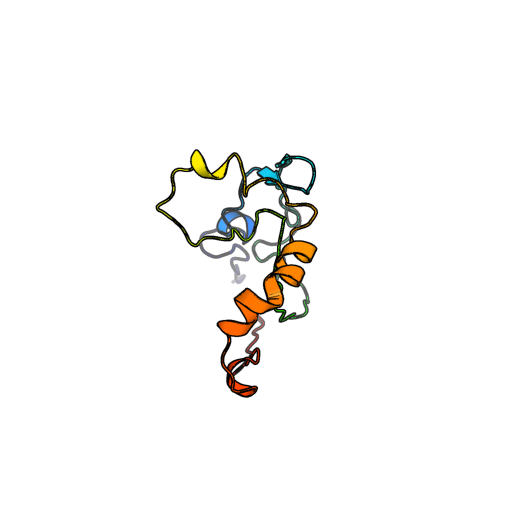 1 108 ? -5.849 -7.675 -24.751 1.00 95.06 108 SER A CA 1
ATOM 812 C C . SER A 1 108 ? -5.784 -6.478 -23.802 1.00 95.06 108 SER A C 1
ATOM 814 O O . SER A 1 108 ? -5.269 -6.585 -22.687 1.00 95.06 108 SER A O 1
ATOM 816 N N . ASP A 1 109 ? -6.323 -5.342 -24.245 1.00 91.62 109 ASP A N 1
ATOM 817 C CA . ASP A 1 109 ? -6.441 -4.128 -23.431 1.00 91.62 109 ASP A CA 1
ATOM 818 C C . ASP A 1 109 ? -7.233 -4.390 -22.152 1.00 91.62 109 ASP A C 1
ATOM 820 O O . ASP A 1 109 ? -6.863 -3.898 -21.087 1.00 91.62 109 ASP A O 1
ATOM 824 N N . ASP A 1 110 ? -8.274 -5.217 -22.258 1.00 91.38 110 ASP A N 1
ATOM 825 C CA . ASP A 1 110 ? -9.057 -5.655 -21.115 1.00 91.38 110 ASP A CA 1
ATOM 826 C C . ASP A 1 110 ? -8.128 -6.389 -20.133 1.00 91.38 110 ASP A C 1
ATOM 828 O O . ASP A 1 110 ? -8.083 -6.062 -18.950 1.00 91.38 110 ASP A O 1
ATOM 832 N N . ASP A 1 111 ? -7.357 -7.399 -20.568 1.00 91.75 111 ASP A N 1
ATOM 833 C CA . ASP A 1 111 ? -6.531 -8.261 -19.679 1.00 91.75 111 ASP A CA 1
ATOM 834 C C . ASP A 1 111 ? -5.348 -7.524 -19.056 1.00 91.75 111 ASP A C 1
ATOM 836 O O . ASP A 1 111 ? -4.851 -7.919 -18.003 1.00 91.75 111 ASP A O 1
ATOM 840 N N . ARG A 1 112 ? -4.924 -6.428 -19.679 1.00 90.56 112 ARG A N 1
ATOM 841 C CA . ARG A 1 112 ? -3.886 -5.541 -19.159 1.00 90.56 112 ARG A CA 1
ATOM 842 C C . ARG A 1 112 ? -4.425 -4.499 -18.167 1.00 90.56 112 ARG A C 1
ATOM 844 O O . ARG A 1 112 ? -3.635 -3.877 -17.460 1.00 90.56 112 ARG A O 1
ATOM 851 N N . ALA A 1 113 ? -5.738 -4.276 -18.111 1.00 91.44 113 ALA A N 1
ATOM 852 C CA . ALA A 1 113 ? -6.334 -3.251 -17.261 1.00 91.44 113 ALA A CA 1
ATOM 853 C C . ALA A 1 113 ? -6.338 -3.635 -15.772 1.00 91.44 113 ALA A C 1
ATOM 855 O O . ALA A 1 113 ? -6.501 -4.796 -15.395 1.00 91.44 113 ALA A O 1
ATOM 856 N N . PHE A 1 114 ? -6.251 -2.625 -14.904 1.00 91.44 114 PHE A N 1
ATOM 857 C CA . PHE A 1 114 ? -6.531 -2.786 -13.479 1.00 91.44 114 PHE A CA 1
ATOM 858 C C . PHE A 1 114 ? -8.050 -2.875 -13.264 1.00 91.44 114 PHE A C 1
ATOM 860 O O . PHE A 1 114 ? -8.745 -1.859 -13.240 1.00 91.44 114 PHE A O 1
ATOM 867 N N . ARG A 1 115 ? -8.580 -4.102 -13.177 1.00 91.75 115 ARG A N 1
ATOM 868 C CA . ARG A 1 115 ? -10.025 -4.364 -13.075 1.00 91.75 115 ARG A CA 1
ATOM 869 C C . ARG A 1 115 ? -10.483 -4.531 -11.633 1.00 91.75 115 ARG A C 1
ATOM 871 O O . ARG A 1 115 ? -9.861 -5.246 -10.853 1.00 91.75 115 ARG A O 1
ATOM 878 N N . ILE A 1 116 ? -11.625 -3.929 -11.314 1.00 92.62 116 ILE A N 1
ATOM 879 C CA . ILE A 1 116 ? -12.267 -4.012 -10.001 1.00 92.62 116 ILE A CA 1
ATOM 880 C C . ILE A 1 116 ? -13.678 -4.566 -10.201 1.00 92.62 116 ILE A C 1
ATOM 882 O O . ILE A 1 116 ? -14.482 -3.953 -10.896 1.00 92.62 116 ILE A O 1
ATOM 886 N N . ASP A 1 117 ? -13.971 -5.715 -9.591 1.00 94.50 117 ASP A N 1
ATOM 887 C CA . ASP A 1 117 ? -15.296 -6.351 -9.653 1.00 94.50 117 ASP A CA 1
ATOM 888 C C . ASP A 1 117 ? -16.293 -5.657 -8.707 1.00 94.50 117 ASP A C 1
ATOM 890 O O . ASP A 1 117 ? -17.345 -5.175 -9.121 1.00 94.50 117 ASP A O 1
ATOM 894 N N . TYR A 1 118 ? -15.934 -5.499 -7.428 1.00 95.50 118 TYR A N 1
ATOM 895 C CA . TYR A 1 118 ? -16.748 -4.737 -6.483 1.00 95.50 118 TYR A CA 1
ATOM 896 C C . TYR A 1 118 ? -15.927 -4.122 -5.348 1.00 95.50 118 TYR A C 1
ATOM 898 O O . TYR A 1 118 ? -14.875 -4.624 -4.956 1.00 95.50 118 TYR A O 1
ATOM 906 N N . VAL A 1 119 ? -16.481 -3.062 -4.757 1.00 94.69 119 VAL A N 1
ATOM 907 C CA . VAL A 1 119 ? -15.994 -2.427 -3.527 1.00 94.69 119 VAL A CA 1
ATOM 908 C C . VAL A 1 119 ? -17.122 -2.442 -2.502 1.00 94.69 119 VAL A C 1
ATOM 910 O O . VAL A 1 119 ? -18.264 -2.115 -2.822 1.00 94.69 119 VAL A O 1
ATOM 913 N N . LYS A 1 120 ? -16.818 -2.829 -1.261 1.00 92.44 120 LYS A N 1
ATOM 914 C CA . LYS A 1 120 ? -17.761 -2.793 -0.137 1.00 92.44 120 LYS A CA 1
ATOM 915 C C . LYS A 1 120 ? -17.087 -2.155 1.072 1.00 92.44 120 LYS A C 1
ATOM 917 O O . LYS A 1 120 ? -15.934 -2.458 1.366 1.00 92.44 120 LYS A O 1
ATOM 922 N N . MET A 1 121 ? -17.819 -1.286 1.760 1.00 88.81 121 MET A N 1
ATOM 923 C CA . MET A 1 121 ? -17.383 -0.595 2.972 1.00 88.81 121 MET A CA 1
ATOM 924 C C . MET A 1 121 ? -18.479 -0.707 4.026 1.00 88.81 121 MET A C 1
ATOM 926 O O . MET A 1 121 ? -19.664 -0.738 3.695 1.00 88.81 121 MET A O 1
ATOM 930 N N . TRP A 1 122 ? -18.076 -0.768 5.291 1.00 83.81 122 TRP A N 1
ATOM 931 C CA . TRP A 1 122 ? -18.981 -0.913 6.424 1.00 83.81 122 TRP A CA 1
ATOM 932 C C . TRP A 1 122 ? -18.608 0.084 7.513 1.00 83.81 122 TRP A C 1
ATOM 934 O O . TRP A 1 122 ? -17.432 0.393 7.699 1.00 83.81 122 TRP A O 1
ATOM 944 N N . SER A 1 123 ? -19.615 0.536 8.251 1.00 81.19 123 SER A N 1
ATOM 945 C CA . SER A 1 123 ? -19.466 1.335 9.463 1.00 81.19 123 SER A CA 1
ATOM 946 C C . SER A 1 123 ? -20.122 0.607 10.629 1.00 81.19 123 SER A C 1
ATOM 948 O O . SER A 1 123 ? -21.161 -0.035 10.462 1.00 81.19 123 SER A O 1
ATOM 950 N N . LEU A 1 124 ? -19.525 0.715 11.813 1.00 76.12 124 LEU A N 1
ATOM 951 C CA . LEU A 1 124 ? -20.187 0.325 13.054 1.00 76.12 124 LEU A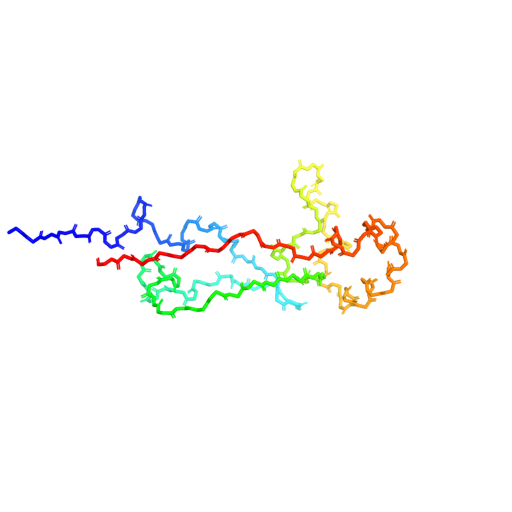 CA 1
ATOM 952 C C . LEU A 1 124 ? -21.187 1.427 13.433 1.00 76.12 124 LEU A C 1
ATOM 954 O O . LEU A 1 124 ? -20.842 2.606 13.355 1.00 76.12 124 LEU A O 1
ATOM 958 N N . CYS A 1 125 ? -22.413 1.030 13.777 1.00 63.88 125 CYS A N 1
ATOM 959 C CA . CYS A 1 125 ? -23.451 1.923 14.295 1.00 63.88 125 CYS A CA 1
ATOM 960 C C . CYS A 1 125 ? -23.267 2.183 15.791 1.00 63.88 125 CYS A C 1
ATOM 962 O O . CYS A 1 125 ? -22.840 1.237 16.496 1.00 63.88 125 CYS A O 1
#

pLDDT: mean 75.39, std 17.87, range [34.53, 95.5]

Mean predicted aligned error: 10.87 Å

InterPro domains:
  IPR013320 Concanavalin A-like lectin/glucanase domain superfamily [SSF49899] (19-122)

Secondary structure (DSSP, 8-state):
-------S-GGG--HHHHHT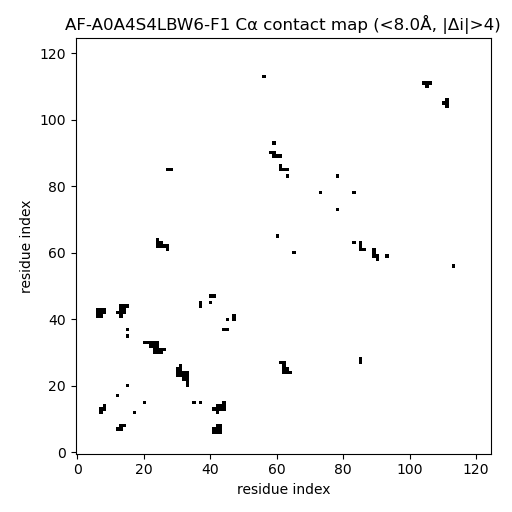--SEEE-SSSEEE---TTTTS-TTTTTTS-------------SSSS-SS-SSSS-TTGGGSSSSS--TTHHHHHHHTHHHHHTTS-SSHHHHS------------

Organism: NCBI:txid1095465

Foldseek 3Di:
DDPPPPLQPDPNAAVVRVVPDDQWWDPQPDIDGDDDPQPVDTSDPPVPDDDDDDDDDDDQDLGRPDAPDDDDDDDPVVVPDDRNRSPVCSVVVVVVCCVVVVVVADPDPVRNDPDDPDDDDDDDD

Sequence (125 aa):
ATLDLRVQGSGGKSFWDRGKFPQTAANGTAEVVVQNPYGEGGAAAPFDQNFYLILDLAAGGTSGWFPDQPCPAIDADVLNHELSRAHVAAMVDFAKAQSTWYATWPQSDDDRAFRIDYVKMWSLC

Solvent-accessible surface area (backbone atoms only — not comparable to full-atom values): 8667 Å² total; per-residue (Å²): 133,84,82,79,72,71,69,51,25,88,93,72,35,32,46,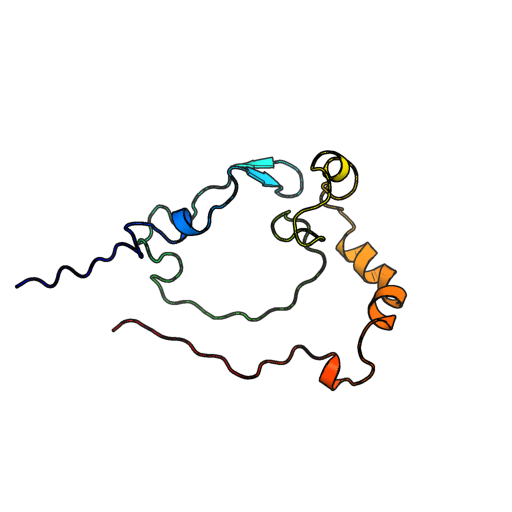66,74,70,63,68,70,60,71,56,43,47,67,72,85,48,79,41,75,57,71,75,90,49,76,89,50,59,27,52,30,85,72,73,55,94,80,81,90,84,89,84,90,86,80,61,73,52,53,70,84,64,66,97,64,87,84,89,87,74,60,76,74,73,50,69,77,75,78,63,58,44,52,90,52,38,59,57,51,55,58,72,40,39,75,62,60,56,70,74,51,57,87,49,68,72,75,60,48,94,81,80,93,82,87,89,86,88,79,89,132